Protein AF-A0A4Q5V139-F1 (afdb_monomer_lite)

Structure (mmCIF, N/CA/C/O backbone):
data_AF-A0A4Q5V139-F1
#
_entry.id   AF-A0A4Q5V139-F1
#
loop_
_atom_site.group_PDB
_atom_site.id
_atom_site.type_symbol
_atom_site.label_atom_id
_atom_site.label_alt_id
_atom_site.label_comp_id
_atom_site.label_asym_id
_atom_site.label_entity_id
_atom_site.label_seq_id
_atom_site.pdbx_PDB_ins_code
_atom_site.Cartn_x
_atom_site.Cartn_y
_atom_site.Cartn_z
_atom_site.occupancy
_atom_site.B_iso_or_equiv
_atom_site.auth_seq_id
_atom_site.auth_comp_id
_atom_site.auth_asym_id
_atom_site.auth_atom_id
_atom_site.pdbx_PDB_model_num
ATOM 1 N N . ARG A 1 1 ? -7.882 6.824 2.672 1.00 67.06 1 ARG A N 1
ATOM 2 C CA . ARG A 1 1 ? -8.680 5.772 1.992 1.00 67.06 1 ARG A CA 1
ATOM 3 C C . ARG A 1 1 ? -9.583 5.080 3.019 1.00 67.06 1 ARG A C 1
ATOM 5 O O . ARG A 1 1 ? -9.359 3.923 3.336 1.00 67.06 1 ARG A O 1
ATOM 12 N N . LYS A 1 2 ? -10.566 5.794 3.592 1.00 80.50 2 LYS A N 1
ATOM 13 C CA . LYS A 1 2 ? -11.343 5.261 4.729 1.00 80.50 2 LYS A CA 1
ATOM 14 C C . LYS A 1 2 ? -12.305 4.137 4.316 1.00 80.50 2 LYS A C 1
ATOM 16 O O . LYS A 1 2 ? -12.396 3.143 5.020 1.00 80.50 2 LYS A O 1
ATOM 21 N N . GLY A 1 3 ? -12.930 4.240 3.138 1.00 90.12 3 GLY A N 1
ATOM 22 C CA . GLY A 1 3 ? -13.876 3.230 2.640 1.00 90.12 3 GLY A CA 1
ATOM 23 C C . GLY A 1 3 ? -13.297 1.814 2.524 1.00 90.12 3 GLY A C 1
ATOM 24 O O . GLY A 1 3 ? -13.977 0.853 2.858 1.00 90.12 3 GLY A O 1
ATOM 25 N N . THR A 1 4 ? -12.024 1.673 2.140 1.00 90.69 4 THR A N 1
ATOM 26 C CA . THR A 1 4 ? -11.359 0.361 2.064 1.00 90.69 4 THR A CA 1
ATOM 27 C C . THR A 1 4 ? -11.296 -0.327 3.427 1.00 90.69 4 THR A C 1
ATOM 29 O O . THR A 1 4 ? -11.593 -1.513 3.515 1.00 90.69 4 THR A O 1
ATOM 32 N N . ALA A 1 5 ? -10.972 0.412 4.494 1.00 92.31 5 ALA A N 1
ATOM 33 C CA . ALA A 1 5 ? -10.958 -0.154 5.840 1.00 92.31 5 ALA A CA 1
ATOM 34 C C . ALA A 1 5 ? -12.360 -0.569 6.301 1.00 92.31 5 ALA A C 1
ATOM 36 O O . ALA A 1 5 ? -12.500 -1.638 6.879 1.00 92.31 5 ALA A O 1
ATOM 37 N N . TYR A 1 6 ? -13.405 0.202 5.979 1.00 92.62 6 TYR A N 1
ATOM 38 C CA . TYR A 1 6 ? -14.784 -0.199 6.286 1.00 92.62 6 TYR A CA 1
ATOM 39 C C . TYR A 1 6 ? -15.188 -1.508 5.600 1.00 92.62 6 TYR A C 1
ATOM 41 O O . TYR A 1 6 ? -15.729 -2.390 6.261 1.00 92.62 6 TYR A O 1
ATOM 49 N N . ILE A 1 7 ? -14.878 -1.669 4.307 1.00 93.38 7 ILE A N 1
ATOM 50 C CA . ILE A 1 7 ? -15.168 -2.912 3.571 1.00 93.38 7 ILE A CA 1
ATOM 51 C C . ILE A 1 7 ? -14.458 -4.095 4.232 1.00 93.38 7 ILE A C 1
ATOM 53 O O . ILE A 1 7 ? -15.082 -5.125 4.477 1.00 93.38 7 ILE A O 1
ATOM 57 N N . ILE A 1 8 ? -13.175 -3.937 4.567 1.00 93.56 8 ILE A N 1
ATOM 58 C CA . ILE A 1 8 ? -12.378 -4.980 5.224 1.00 93.56 8 ILE A CA 1
ATOM 59 C C . ILE A 1 8 ? -12.956 -5.329 6.601 1.00 93.56 8 ILE A C 1
ATOM 61 O O . ILE A 1 8 ? -13.105 -6.506 6.906 1.00 93.56 8 ILE A O 1
ATOM 65 N N . LYS A 1 9 ? -13.350 -4.336 7.408 1.00 92.88 9 LYS A N 1
ATOM 66 C CA . LYS A 1 9 ? -13.982 -4.571 8.717 1.00 92.88 9 LYS A CA 1
ATOM 67 C C . LYS A 1 9 ? -15.299 -5.337 8.599 1.00 92.88 9 LYS A C 1
ATOM 69 O O . LYS A 1 9 ? -15.525 -6.272 9.357 1.00 92.88 9 LYS A O 1
ATOM 74 N N . GLN A 1 10 ? -16.155 -4.954 7.654 1.00 94.38 10 GLN A N 1
ATOM 75 C CA . GLN A 1 10 ? -17.483 -5.550 7.500 1.00 94.38 10 GLN A CA 1
ATOM 76 C C . GLN A 1 10 ? -17.427 -6.963 6.911 1.00 94.38 10 GLN A C 1
ATOM 78 O O . GLN A 1 10 ? -18.177 -7.837 7.332 1.00 94.38 10 GLN A O 1
ATOM 83 N N . THR A 1 11 ? -16.560 -7.181 5.923 1.00 95.62 11 THR A N 1
ATOM 84 C CA . THR A 1 11 ? -16.503 -8.449 5.177 1.00 95.62 11 THR A CA 1
ATOM 85 C C . THR A 1 11 ? -15.477 -9.434 5.732 1.00 95.62 11 THR A C 1
ATOM 87 O O . THR A 1 11 ? -15.507 -10.600 5.356 1.00 95.62 11 THR A O 1
ATOM 90 N N . ARG A 1 12 ? -14.588 -8.974 6.624 1.00 95.25 12 ARG A N 1
ATOM 91 C CA . ARG A 1 12 ? -13.487 -9.734 7.237 1.00 95.25 12 ARG A CA 1
ATOM 92 C C . ARG A 1 12 ? -12.727 -10.638 6.242 1.00 95.25 12 ARG A C 1
ATOM 94 O O . ARG A 1 12 ? -12.602 -11.839 6.484 1.00 95.25 12 ARG A O 1
ATOM 101 N N . PRO A 1 13 ? -12.250 -10.101 5.101 1.00 96.12 13 PRO A N 1
ATOM 102 C CA . PRO A 1 13 ? -11.670 -10.909 4.040 1.00 96.12 13 PRO A CA 1
ATOM 103 C C . PRO A 1 13 ? -10.189 -11.206 4.299 1.00 96.12 13 PRO A C 1
ATOM 105 O O . PRO A 1 13 ? -9.501 -10.458 4.989 1.00 96.12 13 PRO A O 1
ATOM 108 N N . ILE A 1 14 ? -9.651 -12.225 3.629 1.00 96.06 14 ILE A N 1
ATOM 109 C CA . ILE A 1 14 ? -8.197 -12.384 3.512 1.00 96.06 14 ILE A CA 1
ATOM 110 C C . ILE A 1 14 ? -7.656 -11.240 2.643 1.00 96.06 14 ILE A C 1
ATOM 112 O O . ILE A 1 14 ? -8.094 -11.054 1.507 1.00 96.06 14 ILE A O 1
ATOM 116 N N . VAL A 1 15 ? -6.691 -10.478 3.164 1.00 96.38 15 VAL A N 1
ATOM 117 C CA . VAL A 1 15 ? -6.084 -9.341 2.455 1.00 96.38 15 VAL A CA 1
ATOM 118 C C . VAL A 1 15 ? -4.643 -9.669 2.086 1.00 96.38 15 VAL A C 1
ATOM 120 O O . VAL A 1 15 ? -3.803 -9.840 2.963 1.00 96.38 15 VAL A O 1
ATOM 123 N N . ILE A 1 16 ? -4.348 -9.713 0.785 1.00 97.50 16 ILE A N 1
ATOM 124 C CA . ILE A 1 16 ? -3.007 -9.977 0.245 1.00 97.50 16 ILE A CA 1
ATOM 125 C C . ILE A 1 16 ? -2.436 -8.672 -0.336 1.00 97.50 16 ILE A C 1
ATOM 127 O O . ILE A 1 16 ? -2.985 -8.151 -1.312 1.00 97.50 16 ILE A O 1
ATOM 131 N N . PRO A 1 17 ? -1.352 -8.111 0.231 1.00 96.81 17 PRO A N 1
ATOM 132 C CA . PRO A 1 17 ? -0.711 -6.913 -0.302 1.00 96.81 17 PRO A CA 1
ATOM 133 C C . PRO A 1 17 ? 0.050 -7.202 -1.598 1.00 96.81 17 PRO A C 1
ATOM 135 O O . PRO A 1 17 ? 0.736 -8.219 -1.722 1.00 96.81 17 PRO A O 1
ATOM 138 N N . VAL A 1 18 ? -0.009 -6.257 -2.538 1.00 97.00 18 VAL A N 1
ATOM 139 C CA . VAL A 1 18 ? 0.735 -6.321 -3.802 1.00 97.00 18 VAL A CA 1
ATOM 140 C C . VAL A 1 18 ? 1.472 -5.008 -4.032 1.00 97.00 18 VAL A C 1
ATOM 142 O O . VAL A 1 18 ? 0.863 -3.936 -4.030 1.00 97.00 18 VAL A O 1
ATOM 145 N N . VAL A 1 19 ? 2.781 -5.094 -4.258 1.00 96.00 19 VAL A N 1
ATOM 146 C CA . VAL A 1 19 ? 3.635 -3.950 -4.605 1.00 96.00 19 VAL A CA 1
ATOM 147 C C . VAL A 1 19 ? 3.946 -4.008 -6.096 1.00 96.00 19 VAL A C 1
ATOM 149 O O . VAL A 1 19 ? 4.417 -5.029 -6.594 1.00 96.00 19 VAL A O 1
ATOM 152 N N . ILE A 1 20 ? 3.678 -2.912 -6.812 1.00 94.81 20 ILE A N 1
ATOM 153 C CA . ILE A 1 20 ? 3.927 -2.803 -8.256 1.00 94.81 20 ILE A CA 1
ATOM 154 C C . ILE A 1 20 ? 4.969 -1.723 -8.561 1.00 94.81 20 ILE A C 1
ATOM 156 O O . ILE A 1 20 ? 4.887 -0.596 -8.069 1.00 94.81 20 ILE A O 1
ATOM 160 N N . GLY A 1 21 ? 5.943 -2.055 -9.407 1.00 94.50 21 GLY A N 1
ATOM 161 C CA . GLY A 1 21 ? 7.044 -1.179 -9.804 1.00 94.50 21 GLY A CA 1
ATOM 162 C C . GLY A 1 21 ? 7.075 -0.918 -11.310 1.00 94.50 21 GLY A C 1
ATOM 163 O O . GLY A 1 21 ? 6.684 -1.754 -12.118 1.00 94.50 21 GLY A O 1
ATOM 164 N N . GLY A 1 22 ? 7.521 0.275 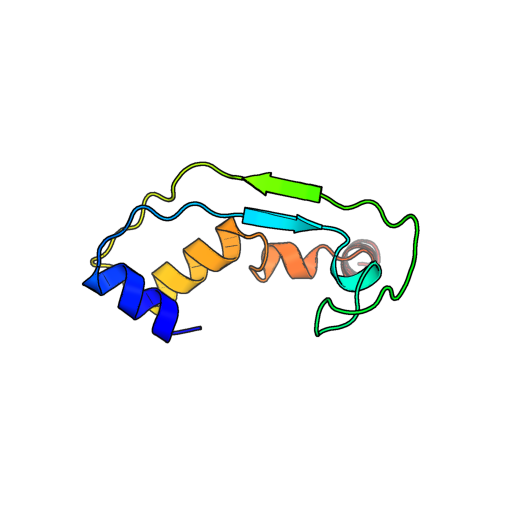-11.709 1.00 93.06 22 GLY A N 1
ATOM 165 C CA . GLY A 1 22 ? 7.775 0.612 -13.119 1.00 93.06 22 GLY A CA 1
ATOM 166 C C . GLY A 1 22 ? 6.549 0.959 -13.976 1.00 93.06 22 GLY A C 1
ATOM 167 O O . GLY A 1 22 ? 6.696 1.672 -14.970 1.00 93.06 22 GLY A O 1
ATOM 168 N N . TYR A 1 23 ? 5.334 0.581 -13.567 1.00 94.31 23 TYR A N 1
ATOM 169 C CA . TYR A 1 23 ? 4.104 0.807 -14.344 1.00 94.31 23 TYR A CA 1
ATOM 170 C C . TYR A 1 23 ? 3.835 2.281 -14.679 1.00 94.31 23 TYR A C 1
ATOM 172 O O . TYR A 1 23 ? 3.501 2.600 -15.816 1.00 94.31 23 TYR A O 1
ATOM 180 N N . TRP A 1 24 ? 4.048 3.209 -13.742 1.00 91.88 24 TRP A N 1
ATOM 181 C CA . TRP A 1 24 ? 3.821 4.646 -13.983 1.00 91.88 24 TRP A CA 1
ATOM 182 C C . TRP A 1 24 ? 4.811 5.272 -14.989 1.00 91.88 24 TRP A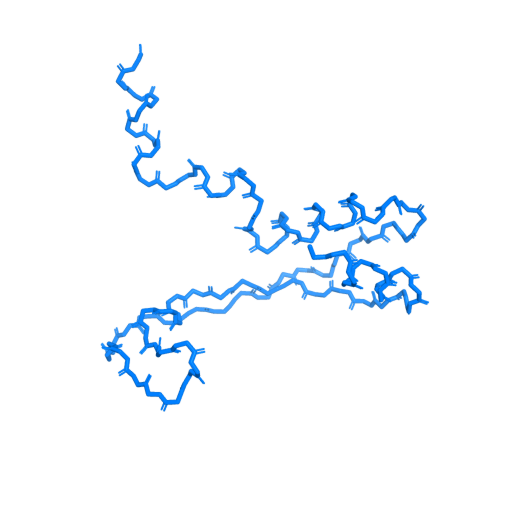 C 1
ATOM 184 O O . TRP A 1 24 ? 4.532 6.317 -15.596 1.00 91.88 24 TRP A O 1
ATOM 194 N N . ARG A 1 25 ? 5.991 4.652 -15.146 1.00 93.62 25 ARG A N 1
ATOM 195 C CA . ARG A 1 25 ? 6.993 5.020 -16.158 1.00 93.62 25 ARG A CA 1
ATOM 196 C C . ARG A 1 25 ? 6.621 4.428 -17.511 1.00 93.62 25 ARG A C 1
ATOM 198 O O . ARG A 1 25 ? 6.757 5.108 -18.524 1.00 93.62 25 ARG A O 1
ATOM 205 N N . ALA A 1 26 ? 6.136 3.189 -17.505 1.00 95.94 26 ALA A N 1
ATOM 206 C CA . ALA A 1 26 ? 5.782 2.450 -18.704 1.00 95.94 26 ALA A CA 1
ATOM 207 C C . ALA A 1 26 ? 4.492 2.952 -19.362 1.00 95.94 26 ALA A C 1
ATOM 209 O O . ALA A 1 26 ? 4.468 3.084 -20.582 1.00 95.94 26 ALA A O 1
ATOM 210 N N . PHE A 1 27 ? 3.460 3.292 -18.583 1.00 96.19 27 PHE A N 1
ATOM 211 C CA . PHE A 1 27 ? 2.105 3.565 -19.074 1.00 96.19 27 PHE A CA 1
ATOM 212 C C . PHE A 1 27 ? 1.564 4.929 -18.641 1.00 96.19 27 PHE A C 1
ATOM 214 O O . PHE A 1 27 ? 1.950 5.485 -17.610 1.00 96.19 27 PHE A O 1
ATOM 221 N N . ASN A 1 28 ? 0.628 5.473 -19.423 1.00 94.31 28 ASN A N 1
ATOM 222 C CA . ASN A 1 28 ? -0.160 6.632 -19.004 1.00 94.31 28 ASN A CA 1
ATOM 223 C C . ASN A 1 28 ? -1.107 6.280 -17.836 1.00 94.31 28 ASN A C 1
ATOM 225 O O . ASN A 1 28 ? -1.295 5.115 -17.499 1.00 94.31 28 ASN A O 1
ATOM 229 N N . LYS A 1 29 ? -1.743 7.285 -17.218 1.00 92.00 29 LYS A N 1
ATOM 230 C CA . LYS A 1 29 ? -2.645 7.075 -16.066 1.00 92.00 29 LYS A CA 1
ATOM 231 C C . LYS A 1 29 ? -3.818 6.126 -16.371 1.00 92.00 29 LYS A C 1
ATOM 233 O O . LYS A 1 29 ? -4.330 5.501 -15.452 1.00 92.00 29 LYS A O 1
ATOM 238 N N . LYS A 1 30 ? -4.240 6.026 -17.640 1.00 93.50 30 LYS A N 1
ATOM 239 C CA . LYS A 1 30 ? -5.305 5.114 -18.089 1.00 93.50 30 LYS A CA 1
ATOM 240 C C . LYS A 1 30 ? -4.795 3.697 -18.397 1.00 93.50 30 LYS A C 1
ATOM 242 O O . LYS A 1 30 ? -5.610 2.824 -18.648 1.00 93.50 30 LYS A O 1
ATOM 247 N N . GLY A 1 31 ? -3.482 3.471 -18.446 1.00 89.00 31 GLY A N 1
ATOM 248 C CA . GLY A 1 31 ? -2.883 2.192 -18.834 1.00 89.00 31 GLY A CA 1
ATOM 249 C C . GLY A 1 31 ? -2.931 1.870 -20.334 1.00 89.00 31 GLY A C 1
ATOM 250 O O . GLY A 1 31 ? -2.253 0.949 -20.764 1.00 89.00 31 GLY A O 1
ATOM 251 N N . LEU A 1 32 ? -3.688 2.624 -21.139 1.00 91.25 32 LEU A N 1
ATOM 252 C CA . LEU A 1 32 ? -3.991 2.266 -22.534 1.00 91.25 32 LEU A CA 1
ATOM 253 C C . LEU A 1 32 ? -2.820 2.486 -23.499 1.00 91.25 32 LEU A C 1
ATOM 255 O O . LEU A 1 32 ? -2.713 1.788 -24.499 1.00 91.25 32 LEU A O 1
ATOM 259 N N . ASN A 1 33 ? -1.944 3.452 -23.199 1.00 93.44 33 ASN A N 1
ATOM 260 C CA . ASN A 1 33 ? -0.807 3.793 -24.054 1.00 93.44 33 ASN A CA 1
ATOM 261 C C . ASN A 1 33 ? 0.505 3.735 -23.276 1.00 93.44 33 ASN A C 1
ATOM 263 O O . ASN A 1 33 ? 0.569 4.108 -22.097 1.00 93.44 33 ASN A O 1
ATOM 267 N N . PHE A 1 34 ? 1.573 3.362 -23.980 1.00 94.25 34 PHE A N 1
ATOM 268 C CA . PHE A 1 34 ? 2.931 3.432 -23.459 1.00 94.25 34 PHE A CA 1
ATOM 269 C C . PHE A 1 34 ? 3.429 4.879 -23.386 1.00 94.25 34 PHE A C 1
ATOM 271 O O . PHE A 1 34 ? 3.338 5.630 -24.354 1.00 94.25 34 PHE A O 1
ATOM 278 N N . LYS A 1 35 ? 4.020 5.243 -22.247 1.00 94.56 35 LYS A N 1
ATOM 279 C CA . LYS A 1 35 ? 4.853 6.443 -22.085 1.00 94.56 35 LYS A CA 1
ATOM 280 C C . LYS A 1 35 ? 6.316 6.159 -22.422 1.00 94.56 35 LYS A C 1
ATOM 282 O O . LYS A 1 35 ? 6.951 6.965 -23.088 1.00 94.56 35 LYS A O 1
ATOM 287 N N . LYS A 1 36 ? 6.854 5.026 -21.951 1.00 94.81 36 LYS A N 1
ATOM 288 C CA . LYS A 1 36 ? 8.241 4.606 -22.200 1.00 94.81 36 LYS A CA 1
ATOM 289 C C . LYS A 1 36 ? 8.341 3.089 -22.337 1.00 94.81 36 LYS A C 1
ATOM 291 O O . LYS A 1 36 ? 8.105 2.353 -21.377 1.00 94.81 36 LYS A O 1
ATOM 296 N N . LYS A 1 37 ? 8.755 2.636 -23.521 1.00 93.62 37 LYS A N 1
ATOM 297 C CA . LYS A 1 37 ? 9.037 1.221 -23.805 1.00 93.62 37 LYS A CA 1
ATOM 298 C C . LYS A 1 37 ? 10.338 0.771 -23.127 1.00 93.62 37 LYS A C 1
ATOM 300 O O . LYS A 1 37 ? 11.209 1.594 -22.853 1.00 93.62 37 LYS A O 1
ATOM 305 N N . GLY A 1 38 ? 10.442 -0.527 -22.838 1.00 93.38 38 GLY A N 1
ATOM 306 C CA . GLY A 1 38 ? 11.614 -1.119 -22.175 1.00 93.38 38 GLY A CA 1
ATOM 307 C C . GLY A 1 38 ? 11.755 -0.768 -20.689 1.00 93.38 38 GLY A C 1
ATOM 308 O O . GLY A 1 38 ? 12.820 -0.952 -20.112 1.00 93.38 38 GLY A O 1
ATOM 309 N N . SER A 1 39 ? 10.707 -0.232 -20.056 1.00 95.19 39 SER A N 1
ATOM 310 C CA . SER A 1 39 ? 10.700 -0.030 -18.604 1.00 95.19 39 SER A CA 1
ATOM 311 C C . SER A 1 39 ? 10.576 -1.382 -17.898 1.00 95.19 39 SER A C 1
ATOM 313 O O . SER A 1 39 ? 9.646 -2.127 -18.198 1.00 95.19 39 SER A O 1
ATOM 315 N N . GLN A 1 40 ? 11.461 -1.677 -16.940 1.00 95.81 40 GLN A N 1
ATOM 316 C CA . GLN A 1 40 ? 11.317 -2.861 -16.089 1.00 95.81 40 GLN A CA 1
ATOM 317 C C . GLN A 1 40 ? 10.019 -2.758 -15.285 1.00 95.81 40 GLN A C 1
ATOM 319 O O . GLN A 1 40 ? 9.803 -1.772 -14.576 1.00 95.81 40 GLN A O 1
ATOM 324 N N . LEU A 1 41 ? 9.178 -3.781 -15.396 1.00 95.88 41 LEU A N 1
ATOM 325 C CA . LEU A 1 41 ? 7.965 -3.937 -14.602 1.00 95.88 41 LEU A CA 1
ATOM 326 C C . LEU A 1 41 ? 8.218 -4.986 -13.521 1.00 95.88 41 LEU A C 1
ATOM 328 O O . LEU A 1 41 ? 8.889 -5.988 -13.775 1.00 95.88 41 LEU A O 1
ATOM 332 N N . SER A 1 42 ? 7.699 -4.754 -12.321 1.00 96.25 42 SER A N 1
ATOM 333 C CA . SER A 1 42 ? 7.770 -5.719 -11.223 1.00 96.25 42 SER A CA 1
ATOM 334 C C . SER A 1 42 ? 6.450 -5.781 -10.468 1.00 96.25 42 SER A C 1
ATOM 336 O O . SER A 1 42 ? 5.753 -4.772 -10.331 1.00 96.25 42 SER A O 1
ATOM 338 N N . VAL A 1 43 ? 6.117 -6.977 -9.988 1.00 97.50 43 VAL A N 1
ATOM 339 C CA . VAL A 1 43 ? 4.955 -7.251 -9.142 1.00 97.50 43 VAL A CA 1
ATOM 340 C C . VAL A 1 43 ? 5.409 -8.196 -8.039 1.00 97.50 43 VAL A C 1
ATOM 342 O O . VAL A 1 43 ? 5.928 -9.270 -8.332 1.00 97.50 43 VAL A O 1
ATOM 345 N N . THR A 1 44 ? 5.204 -7.798 -6.789 1.00 97.06 44 THR A N 1
ATOM 346 C CA . THR A 1 44 ? 5.547 -8.603 -5.616 1.00 97.06 44 THR A CA 1
ATOM 347 C C . THR A 1 44 ? 4.296 -8.825 -4.785 1.00 97.06 44 THR A C 1
ATOM 349 O O . THR A 1 44 ? 3.711 -7.867 -4.275 1.00 97.06 44 THR A O 1
ATOM 352 N N . PHE A 1 45 ? 3.901 -10.087 -4.647 1.00 97.50 45 PHE A N 1
ATOM 353 C CA . PHE A 1 45 ? 2.850 -10.515 -3.728 1.00 97.50 45 PHE A CA 1
ATOM 354 C C . PHE A 1 45 ? 3.471 -10.763 -2.357 1.00 97.50 45 PHE A C 1
ATOM 356 O O . PHE A 1 45 ? 4.524 -11.393 -2.262 1.00 97.50 45 PHE A O 1
ATOM 363 N N . LYS A 1 46 ? 2.839 -10.244 -1.308 1.00 96.69 46 LYS A N 1
ATOM 364 C CA . LYS A 1 46 ? 3.259 -10.467 0.078 1.00 96.69 46 LYS A CA 1
ATOM 365 C C . LYS A 1 46 ? 2.346 -11.480 0.751 1.00 96.69 46 LYS A C 1
ATOM 367 O O . LYS A 1 46 ? 1.305 -11.851 0.215 1.00 96.69 46 LYS A O 1
ATOM 372 N N . GLU A 1 47 ? 2.746 -11.918 1.933 1.00 97.31 47 GLU A N 1
ATOM 373 C CA . GLU A 1 47 ? 1.922 -12.795 2.755 1.00 97.31 47 GLU A CA 1
ATOM 374 C C . GLU A 1 47 ? 0.590 -12.126 3.145 1.00 97.31 47 GLU A C 1
ATOM 376 O O . GLU A 1 47 ? 0.510 -10.890 3.208 1.00 97.31 47 GLU A O 1
ATOM 381 N N . PRO A 1 48 ? -0.464 -12.920 3.411 1.00 97.69 48 PRO A N 1
ATOM 382 C CA . PRO A 1 48 ? -1.727 -12.400 3.914 1.00 97.69 48 PRO A CA 1
ATOM 383 C C . PRO A 1 48 ? -1.542 -11.565 5.185 1.00 97.69 48 PRO A C 1
ATOM 385 O O . PRO A 1 48 ? -0.856 -11.974 6.122 1.00 97.69 48 PRO A O 1
ATOM 388 N N . LEU A 1 49 ? -2.195 -10.406 5.242 1.00 96.19 49 LEU A N 1
ATOM 389 C CA . LEU A 1 49 ? -2.157 -9.560 6.428 1.00 96.19 49 LEU A CA 1
ATOM 390 C C . LEU A 1 49 ? -2.956 -10.172 7.571 1.00 96.19 49 LEU A C 1
ATOM 392 O O . LEU A 1 49 ? -4.118 -10.545 7.417 1.00 96.19 49 LEU A O 1
ATOM 396 N N . GLN A 1 50 ? -2.341 -10.162 8.748 1.00 95.00 50 GLN A N 1
ATOM 397 C CA . GLN A 1 50 ? -3.023 -10.410 10.009 1.00 95.00 50 GLN A CA 1
ATOM 398 C C . GLN A 1 50 ? -3.707 -9.112 10.448 1.00 95.00 50 GLN A C 1
ATOM 400 O O . GLN A 1 50 ? -3.075 -8.222 11.021 1.00 95.00 50 GLN A O 1
ATOM 405 N N . ILE A 1 51 ? -4.985 -8.968 10.101 1.00 92.50 51 ILE A N 1
ATOM 406 C CA . ILE A 1 51 ? -5.775 -7.768 10.392 1.00 92.50 51 ILE A CA 1
ATOM 407 C C . ILE A 1 51 ? -6.608 -8.005 11.647 1.00 92.50 51 ILE A C 1
ATOM 409 O O . ILE A 1 51 ? -7.400 -8.943 11.710 1.00 92.50 51 ILE A O 1
ATOM 413 N N . ASN A 1 52 ? -6.479 -7.107 12.623 1.00 92.88 52 ASN A N 1
ATOM 414 C CA . ASN A 1 52 ? -7.432 -7.024 13.722 1.00 92.88 52 ASN A CA 1
ATOM 415 C C . ASN A 1 52 ? -8.654 -6.204 13.277 1.00 92.88 52 ASN A C 1
ATOM 417 O O . ASN A 1 52 ? -8.592 -4.979 13.188 1.00 92.88 52 ASN A O 1
ATOM 421 N N . TYR A 1 53 ? -9.773 -6.872 12.997 1.00 90.56 53 TYR A N 1
ATOM 422 C CA . TYR A 1 53 ? -10.987 -6.217 12.494 1.00 90.56 53 TYR A CA 1
ATOM 423 C C . TYR A 1 53 ? -11.696 -5.328 13.524 1.00 90.56 53 TYR A C 1
ATOM 425 O O . TYR A 1 53 ? -12.501 -4.482 13.136 1.00 90.56 53 TYR A O 1
ATOM 433 N N . GLU A 1 54 ? -11.388 -5.483 14.812 1.00 91.12 54 GLU A N 1
ATOM 434 C CA . GLU A 1 54 ? -11.961 -4.658 15.882 1.00 91.12 54 GLU A CA 1
ATOM 435 C C . GLU A 1 54 ? -11.209 -3.329 16.064 1.00 91.12 54 GLU A C 1
ATOM 437 O O . GLU A 1 54 ? -11.703 -2.417 16.725 1.00 91.12 54 GLU A O 1
ATOM 442 N N . ASP A 1 55 ? -10.046 -3.175 15.428 1.00 92.38 55 ASP A N 1
ATOM 443 C CA . ASP A 1 55 ? -9.239 -1.960 15.506 1.00 92.38 55 ASP A CA 1
ATOM 444 C C . ASP A 1 55 ? -9.901 -0.768 14.781 1.00 92.38 55 ASP A C 1
ATOM 446 O O . ASP A 1 55 ? -10.836 -0.908 13.981 1.00 92.38 55 ASP A O 1
ATOM 450 N N . SER A 1 56 ? -9.419 0.444 15.050 1.00 93.38 56 SER A N 1
ATOM 451 C CA . SER A 1 56 ? -9.864 1.656 14.370 1.00 93.38 56 SER A CA 1
ATOM 452 C C . SER A 1 56 ? -9.619 1.577 12.859 1.00 93.38 56 SER A C 1
ATOM 454 O O . SER A 1 56 ? -8.639 1.004 12.374 1.00 93.38 56 SER A O 1
ATOM 456 N N . SER A 1 57 ? -10.513 2.197 12.085 1.00 92.00 57 SER A N 1
ATOM 457 C CA . SER A 1 57 ? -10.379 2.251 10.627 1.00 92.00 57 SER A CA 1
ATOM 458 C C . SER A 1 57 ? -9.072 2.933 10.211 1.00 92.00 57 SER A C 1
ATOM 460 O O . SER A 1 57 ? -8.460 2.543 9.219 1.00 92.00 57 SER A O 1
ATOM 462 N N . GLU A 1 58 ? -8.624 3.938 10.965 1.00 92.38 58 GLU A N 1
ATOM 463 C CA . GLU A 1 58 ? -7.343 4.616 10.777 1.00 92.38 58 GLU A CA 1
ATOM 464 C C . GLU A 1 58 ? -6.146 3.661 10.915 1.00 92.38 58 GLU A C 1
ATOM 466 O O . GLU A 1 58 ? -5.267 3.675 10.047 1.00 92.38 58 GLU A O 1
ATOM 471 N N . ASN A 1 59 ? -6.132 2.801 11.938 1.00 93.31 59 ASN A N 1
ATOM 472 C CA . ASN A 1 59 ? -5.047 1.840 12.158 1.00 93.31 59 ASN A CA 1
ATOM 473 C C . ASN A 1 59 ? -4.987 0.786 11.051 1.00 93.31 59 ASN A C 1
ATOM 475 O O . ASN A 1 59 ? -3.913 0.531 10.507 1.00 93.31 59 ASN A O 1
ATOM 479 N N . ILE A 1 60 ? -6.141 0.261 10.627 1.00 92.94 60 ILE A N 1
ATOM 480 C CA . ILE A 1 60 ? -6.220 -0.685 9.502 1.00 92.94 60 ILE A CA 1
ATOM 481 C C . ILE A 1 60 ? -5.696 -0.037 8.213 1.00 92.94 60 ILE A C 1
ATOM 483 O O . ILE A 1 60 ? -4.918 -0.647 7.478 1.00 92.94 60 ILE A O 1
ATOM 487 N N . VAL A 1 61 ? -6.062 1.224 7.933 1.00 93.12 61 VAL A N 1
ATOM 488 C CA . VAL A 1 61 ? -5.505 1.954 6.779 1.00 93.12 61 VAL A CA 1
ATOM 489 C C . VAL A 1 61 ? -3.988 2.091 6.898 1.00 93.12 61 VAL A C 1
ATOM 491 O O . VAL A 1 61 ? -3.298 1.901 5.897 1.00 93.12 61 VAL A O 1
ATOM 494 N N . SER A 1 62 ? -3.473 2.415 8.086 1.00 92.62 62 SER A N 1
ATOM 495 C CA . SER A 1 62 ? -2.035 2.551 8.331 1.00 92.62 62 SER A CA 1
ATOM 496 C C . SER A 1 62 ? -1.289 1.239 8.067 1.00 92.62 62 SER A C 1
ATOM 498 O O . SER A 1 62 ? -0.324 1.227 7.303 1.00 92.62 62 SER A O 1
ATOM 500 N N . GLN A 1 63 ? -1.797 0.121 8.598 1.00 93.50 63 GLN A N 1
ATOM 501 C CA . GLN A 1 63 ? -1.238 -1.217 8.393 1.00 93.50 63 GLN A CA 1
ATOM 502 C C . GLN A 1 63 ? -1.202 -1.594 6.905 1.00 93.50 63 GLN A C 1
ATOM 504 O O . GLN A 1 63 ? -0.173 -2.033 6.394 1.00 93.50 63 GLN A O 1
ATOM 509 N N . ILE A 1 64 ? -2.304 -1.367 6.180 1.00 93.38 64 ILE A N 1
ATOM 510 C CA . ILE A 1 64 ? -2.379 -1.640 4.738 1.00 93.38 64 ILE A CA 1
ATOM 511 C C . ILE A 1 64 ? -1.385 -0.768 3.971 1.00 93.38 64 ILE A C 1
ATOM 513 O O . ILE A 1 64 ? -0.706 -1.266 3.077 1.00 93.38 64 ILE A O 1
ATOM 517 N N . MET A 1 65 ? -1.299 0.526 4.304 1.00 93.50 65 MET A N 1
ATOM 518 C CA . MET A 1 65 ? -0.369 1.457 3.661 1.00 93.50 65 MET A CA 1
ATOM 519 C C . MET A 1 65 ? 1.084 1.039 3.853 1.00 93.50 65 MET A C 1
ATOM 521 O O . MET A 1 65 ? 1.865 1.151 2.911 1.00 93.50 65 MET A O 1
ATOM 525 N N . ASP A 1 66 ? 1.447 0.559 5.038 1.00 94.12 66 ASP A N 1
ATOM 526 C CA . ASP A 1 66 ? 2.795 0.064 5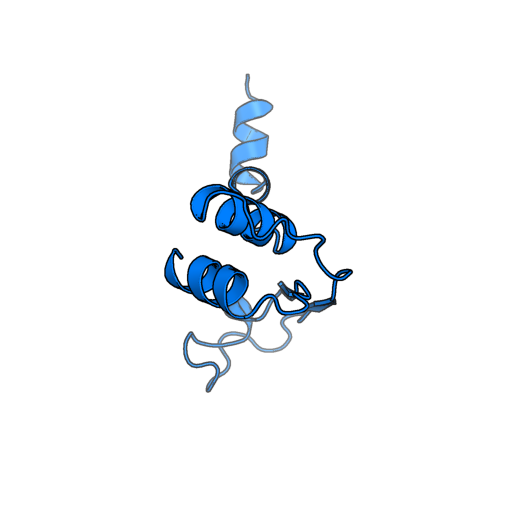.298 1.00 94.12 66 ASP A CA 1
ATOM 527 C C . ASP A 1 66 ? 3.088 -1.223 4.518 1.00 94.12 66 ASP A C 1
ATOM 529 O O . ASP A 1 66 ? 4.105 -1.319 3.829 1.00 94.12 66 ASP A O 1
ATOM 533 N N . ALA A 1 67 ? 2.133 -2.156 4.499 1.00 94.56 67 ALA A N 1
ATOM 534 C CA . ALA A 1 67 ? 2.255 -3.415 3.775 1.00 94.56 67 ALA A CA 1
ATOM 535 C C . ALA A 1 67 ? 2.485 -3.230 2.265 1.00 94.56 67 ALA A C 1
ATOM 537 O O . ALA A 1 67 ? 3.262 -3.972 1.662 1.00 94.56 67 ALA A O 1
ATOM 538 N N . ILE A 1 68 ? 1.854 -2.221 1.653 1.00 94.75 68 ILE A N 1
ATOM 539 C CA . ILE A 1 68 ? 2.056 -1.874 0.235 1.00 94.75 68 ILE A CA 1
ATOM 540 C C . ILE A 1 68 ? 3.175 -0.843 0.003 1.00 94.75 68 ILE A C 1
ATOM 542 O O . ILE A 1 68 ? 3.287 -0.315 -1.101 1.00 94.75 68 ILE A O 1
ATOM 546 N N . GLU A 1 69 ? 3.986 -0.544 1.024 1.00 93.38 69 GLU A N 1
ATOM 547 C CA . GLU A 1 69 ? 5.143 0.366 0.957 1.00 93.38 69 GLU A CA 1
ATOM 548 C C . GLU A 1 69 ? 4.783 1.815 0.592 1.00 93.38 69 GLU A C 1
ATOM 550 O O . GLU A 1 69 ? 5.541 2.544 -0.046 1.00 93.38 69 GL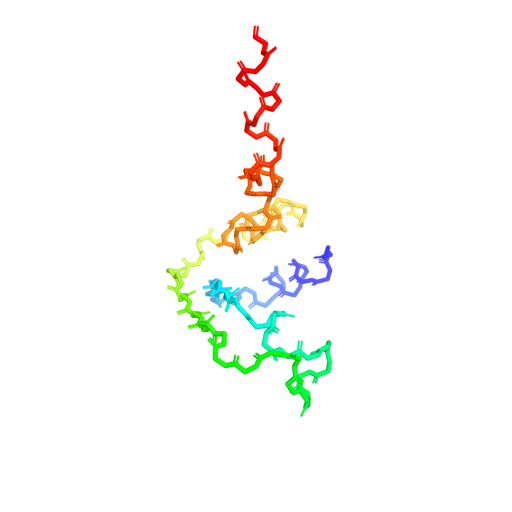U A O 1
ATOM 555 N N . GLN A 1 70 ? 3.598 2.255 1.009 1.00 88.88 70 GLN A N 1
ATOM 556 C CA . GLN A 1 70 ? 3.102 3.620 0.817 1.00 88.88 70 GLN A CA 1
ATOM 557 C C . GLN A 1 70 ? 2.988 4.411 2.123 1.00 88.88 70 GLN A C 1
ATOM 559 O O . GLN A 1 70 ? 2.481 5.534 2.116 1.00 88.88 70 GLN A O 1
ATOM 564 N N . SER A 1 71 ? 3.452 3.866 3.250 1.00 89.50 71 SER A N 1
ATOM 565 C CA . SER A 1 71 ? 3.550 4.641 4.485 1.00 89.50 71 SER A CA 1
ATOM 566 C C . SER A 1 71 ? 4.586 5.765 4.341 1.00 89.50 71 SER A C 1
ATOM 568 O O . SER A 1 71 ? 5.461 5.745 3.466 1.00 89.50 71 SER A O 1
ATOM 570 N N . LYS A 1 72 ? 4.497 6.784 5.207 1.00 84.00 72 LYS A N 1
ATOM 571 C CA . LYS A 1 72 ? 5.429 7.927 5.193 1.00 84.00 72 LYS A CA 1
ATOM 572 C C . LYS A 1 72 ? 6.889 7.471 5.262 1.00 84.00 72 LYS A C 1
ATOM 574 O O . LYS A 1 72 ? 7.729 8.044 4.579 1.00 84.00 72 LYS A O 1
ATOM 579 N N . THR A 1 73 ? 7.170 6.407 6.008 1.00 81.44 73 THR A N 1
ATOM 580 C CA . THR A 1 73 ? 8.504 5.814 6.154 1.00 81.44 73 THR A CA 1
ATOM 581 C C . THR A 1 73 ? 9.101 5.360 4.823 1.00 81.44 73 THR A C 1
ATOM 583 O O . THR A 1 73 ? 10.293 5.548 4.601 1.00 81.44 73 THR A O 1
ATOM 586 N N . TYR A 1 74 ? 8.299 4.802 3.912 1.00 80.75 74 TYR A N 1
ATOM 587 C CA . TYR A 1 74 ? 8.772 4.413 2.578 1.00 80.75 74 TYR A CA 1
ATOM 588 C C . TYR A 1 74 ? 8.885 5.614 1.636 1.00 80.75 74 TYR A C 1
ATOM 590 O O . TYR A 1 74 ? 9.827 5.700 0.850 1.00 80.75 74 TYR A O 1
ATOM 598 N N . MET A 1 75 ? 7.978 6.589 1.751 1.00 73.81 75 MET A N 1
ATOM 599 C CA . MET A 1 75 ? 8.007 7.798 0.917 1.00 73.81 75 MET A CA 1
ATOM 600 C C . MET A 1 75 ? 9.176 8.739 1.257 1.00 73.81 75 MET A C 1
ATOM 602 O O . MET A 1 75 ? 9.722 9.399 0.372 1.00 73.81 75 MET A O 1
ATOM 606 N N . LEU A 1 76 ? 9.602 8.775 2.522 1.00 61.28 76 LEU A N 1
ATOM 607 C CA . LEU A 1 76 ? 10.729 9.585 2.997 1.00 61.28 76 LEU A CA 1
ATOM 608 C C . LEU A 1 76 ? 12.105 8.993 2.645 1.00 61.28 76 LEU A C 1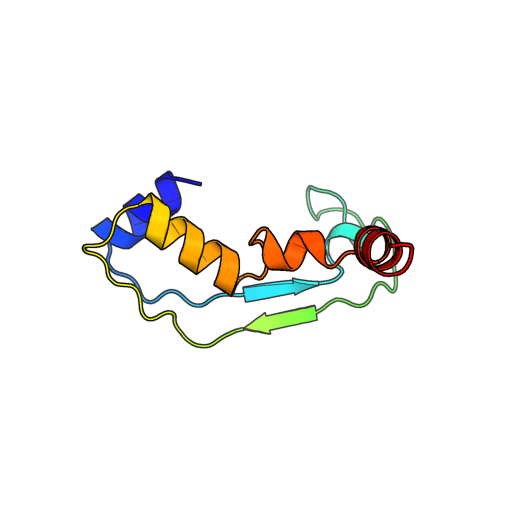
ATOM 610 O O . LEU A 1 76 ? 13.115 9.649 2.861 1.00 61.28 76 LEU A O 1
ATOM 614 N N . LYS A 1 77 ? 12.172 7.797 2.046 1.00 58.88 77 LYS A N 1
ATOM 615 C CA . LYS A 1 77 ? 13.428 7.153 1.610 1.00 58.88 77 LYS A CA 1
ATOM 616 C C . LYS A 1 77 ? 13.839 7.496 0.171 1.00 58.88 77 LYS A C 1
ATOM 618 O O . LYS A 1 77 ? 14.744 6.880 -0.387 1.00 58.88 77 LYS A O 1
ATOM 623 N N . GLY A 1 78 ? 13.184 8.471 -0.462 1.00 59.25 78 GLY A N 1
ATOM 624 C CA . GLY A 1 78 ? 13.611 8.977 -1.767 1.00 59.25 78 GLY A CA 1
ATOM 625 C C . GLY A 1 78 ? 15.026 9.565 -1.703 1.00 59.25 78 GLY A C 1
ATOM 626 O O . GLY A 1 78 ? 15.369 10.235 -0.732 1.00 59.25 78 GLY A O 1
ATOM 627 N N . ARG A 1 79 ? 15.834 9.357 -2.755 1.00 55.16 79 ARG A N 1
ATOM 628 C CA . ARG A 1 79 ? 17.248 9.790 -2.847 1.00 55.16 79 ARG A CA 1
ATOM 629 C C . ARG A 1 79 ? 17.498 11.246 -2.403 1.00 55.16 79 ARG A C 1
ATOM 631 O O . ARG A 1 79 ? 18.548 11.531 -1.848 1.00 55.16 79 ARG A O 1
ATOM 638 N N . HIS A 1 80 ? 16.523 12.136 -2.596 1.00 55.16 80 HIS A N 1
ATOM 639 C CA . HIS A 1 80 ? 16.590 13.546 -2.191 1.00 55.16 80 HIS A CA 1
ATOM 640 C C . HIS A 1 80 ? 16.489 13.792 -0.672 1.00 55.16 80 HIS A C 1
ATOM 642 O O . HIS A 1 80 ? 17.051 14.765 -0.188 1.00 55.16 80 HIS A O 1
ATOM 648 N N . HIS A 1 81 ? 15.809 12.931 0.092 1.00 55.78 81 HIS A N 1
ATOM 649 C CA . HIS A 1 81 ? 15.689 13.076 1.550 1.00 55.78 81 HIS A CA 1
ATOM 650 C C . HIS A 1 81 ? 16.882 12.476 2.304 1.00 55.78 81 HIS A C 1
ATOM 652 O O . HIS A 1 81 ? 17.248 12.982 3.359 1.00 55.78 81 HIS A O 1
ATOM 658 N N . LEU A 1 82 ? 17.512 11.435 1.750 1.00 57.66 82 LEU A N 1
ATOM 659 C CA . LEU A 1 82 ? 18.726 10.837 2.319 1.00 57.66 82 LEU A CA 1
ATOM 660 C C . LEU A 1 82 ? 19.903 11.825 2.305 1.00 57.66 82 LEU A C 1
ATOM 662 O O . LEU A 1 82 ? 20.623 11.914 3.291 1.00 57.66 82 LEU A O 1
ATOM 666 N N . MET A 1 83 ? 20.044 12.625 1.240 1.00 53.47 83 MET A N 1
ATOM 667 C CA . MET A 1 83 ? 21.071 13.677 1.153 1.00 53.47 83 MET A CA 1
ATOM 668 C C . MET A 1 83 ? 20.900 14.734 2.261 1.00 53.47 83 MET A C 1
ATOM 670 O O . MET A 1 83 ? 21.850 15.044 2.964 1.00 53.47 83 MET A O 1
ATOM 674 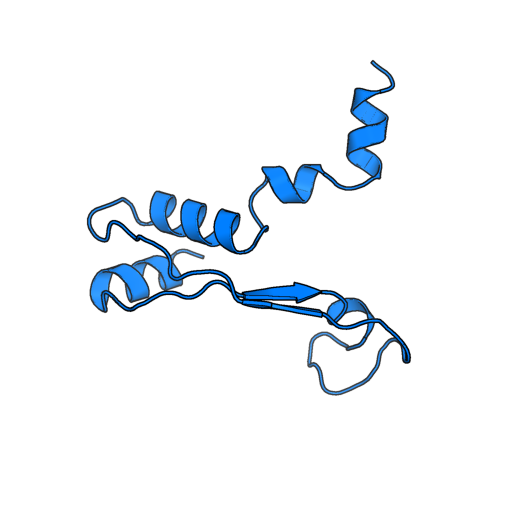N N . SER A 1 84 ? 19.663 15.166 2.537 1.00 56.38 84 SER A N 1
ATOM 675 C CA . SER A 1 84 ? 19.349 16.124 3.614 1.00 56.38 84 SER A CA 1
ATOM 676 C C . SER A 1 84 ? 19.716 15.654 5.032 1.00 56.38 84 SER A C 1
ATOM 678 O O . SER A 1 84 ? 19.812 16.500 5.921 1.00 56.38 84 SER A O 1
ATOM 680 N N . GLN A 1 85 ? 19.840 14.345 5.276 1.00 56.88 85 GLN A N 1
ATOM 681 C CA . GLN A 1 85 ? 20.261 13.809 6.578 1.00 56.88 85 GLN A CA 1
ATOM 682 C C . GLN A 1 85 ? 21.772 13.591 6.674 1.00 56.88 85 GLN A C 1
ATOM 684 O O . GLN A 1 85 ? 22.281 13.503 7.781 1.00 56.88 85 GLN A O 1
ATOM 689 N N . MET A 1 86 ? 22.470 13.495 5.540 1.00 54.88 86 MET A N 1
ATOM 690 C CA . MET A 1 86 ? 23.932 13.379 5.486 1.00 54.88 86 MET A CA 1
ATOM 691 C C . MET A 1 86 ? 24.627 14.748 5.513 1.00 54.88 86 MET A C 1
ATOM 693 O O . MET A 1 86 ? 25.792 14.824 5.884 1.00 54.88 86 MET A O 1
ATOM 697 N N . ASP A 1 87 ? 23.906 15.813 5.146 1.00 53.09 87 ASP A N 1
ATOM 698 C CA . ASP A 1 87 ? 24.379 17.205 5.169 1.00 53.09 87 ASP A CA 1
ATOM 699 C C . ASP A 1 87 ? 24.178 17.903 6.541 1.00 53.09 87 ASP A C 1
ATOM 701 O O . ASP A 1 87 ? 24.346 19.120 6.652 1.00 53.09 87 ASP A O 1
ATOM 705 N N . LYS A 1 88 ? 23.793 17.155 7.586 1.00 47.66 88 LYS A N 1
ATOM 706 C CA . LYS A 1 88 ? 23.687 17.607 8.985 1.00 47.66 88 LYS A CA 1
ATOM 707 C C . LYS A 1 88 ? 24.642 16.823 9.869 1.00 47.66 88 LYS A C 1
ATOM 709 O O . LYS A 1 88 ? 25.206 17.460 10.783 1.00 47.66 88 LYS A O 1
#

Secondary structure (DSSP, 8-state):
-HHHHHHHHHH------EEEESHHHHB-TTSSSBSSTTPPPEEEEPPPP---TTS-HHHHHHHHHHHTT-SHHHHTTSHHHHHHHH--

Foldseek 3Di:
DLVVLVCCLVVVDFDKAKAKPQQVQQAPPVRPDGPDPPTDIDIDIDDTDPDDSVDDSVVNVQSNCVSRQNHPVSVCPPPVNVVVVVVD

Sequence (88 aa):
RKGTAYIIKQTRPIVIPVVIGGYWRAFNKKGLNFKKKGSQLSVTFKEPLQINYEDSSENIVSQIMDAIEQSKTYMLKGRHHLMSQMDK

pLDDT: mean 87.28, std 13.98, range [47.66, 97.69]

Radius of gyration: 16.6 Å; chains: 1; bounding box: 42×30×40 Å